Protein AF-A0A947FC05-F1 (afdb_monomer_lite)

Radius of gyration: 15.2 Å; chains: 1; bounding box: 40×31×34 Å

Foldseek 3Di:
DDDDDDDDDDDPPVLVVLCCCCPLVVFDWDDPDPSDTDGDDPDDDDDDDDPDPPDDPDHPPDDDDDDDDPDPVVSVVD

Secondary structure (DSSP, 8-state):
-----------SSHHHHHHHHHHTS---EEE-STT-EEE--SS---------SSSS---TTPPP-----S-HHHHTT-

pLDDT: mean 84.9, std 10.7, range [55.62, 96.69]

Structure (mmCIF, N/CA/C/O backbone):
data_AF-A0A947FC05-F1
#
_entry.id   AF-A0A947FC05-F1
#
loop_
_atom_site.group_PDB
_atom_site.id
_atom_site.type_symbol
_atom_site.label_atom_id
_atom_site.label_alt_id
_atom_site.label_comp_id
_atom_site.label_asym_id
_atom_site.label_entity_id
_atom_site.label_seq_id
_atom_site.pdbx_PDB_ins_code
_atom_site.Cartn_x
_atom_site.Cartn_y
_atom_site.Cartn_z
_atom_site.occupancy
_atom_site.B_iso_or_equiv
_atom_site.auth_seq_id
_atom_site.auth_comp_id
_atom_site.auth_asym_id
_atom_site.auth_atom_id
_atom_site.pdbx_PDB_model_num
ATOM 1 N N . MET A 1 1 ? -8.696 17.422 -17.027 1.00 75.06 1 MET A N 1
ATOM 2 C CA . MET A 1 1 ? -8.352 17.638 -15.604 1.00 75.06 1 MET A CA 1
ATOM 3 C C . MET A 1 1 ? -8.242 16.269 -14.945 1.00 75.06 1 MET A C 1
ATOM 5 O O . MET A 1 1 ? -9.118 15.446 -15.184 1.00 75.06 1 MET A O 1
ATOM 9 N N . ILE A 1 2 ? -7.158 15.985 -14.224 1.00 70.25 2 ILE A N 1
ATOM 10 C CA . ILE A 1 2 ? -6.901 14.662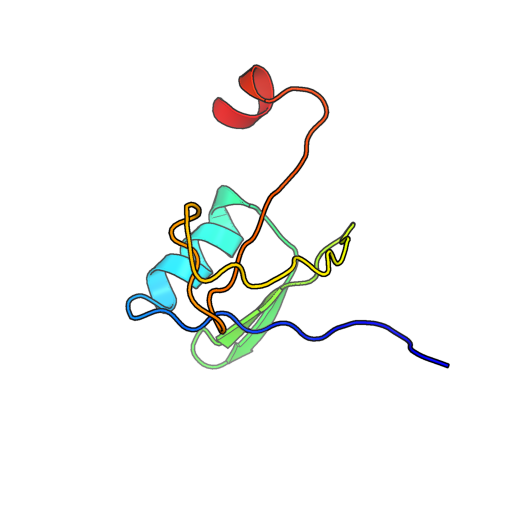 -13.619 1.00 70.25 2 ILE A CA 1
ATOM 11 C C . ILE A 1 2 ? -7.695 14.553 -12.305 1.00 70.25 2 ILE A C 1
ATOM 13 O O . ILE A 1 2 ? -7.708 15.508 -11.537 1.00 70.25 2 ILE A O 1
ATOM 17 N N . ARG A 1 3 ? -8.385 13.424 -12.067 1.00 80.75 3 ARG A N 1
ATOM 18 C CA . ARG A 1 3 ? -9.293 13.222 -10.910 1.00 80.75 3 ARG A CA 1
ATOM 19 C C . ARG A 1 3 ? -8.719 12.353 -9.786 1.00 80.75 3 ARG A C 1
ATOM 21 O O . ARG A 1 3 ? -9.331 12.258 -8.731 1.00 80.75 3 ARG A O 1
ATOM 28 N N . GLY A 1 4 ? -7.592 11.695 -10.029 1.00 81.19 4 GLY A N 1
ATOM 29 C CA . GLY A 1 4 ? -6.965 10.763 -9.099 1.00 81.19 4 GLY A CA 1
ATOM 30 C C . GLY A 1 4 ? -5.907 9.913 -9.796 1.00 81.19 4 GLY A C 1
ATOM 31 O O . GLY A 1 4 ? -5.668 10.072 -10.996 1.00 81.19 4 GLY A O 1
ATOM 32 N N . VAL A 1 5 ? -5.295 9.002 -9.041 1.00 82.69 5 VAL A N 1
ATOM 33 C CA . VAL A 1 5 ? -4.291 8.044 -9.517 1.00 82.69 5 VAL A CA 1
ATOM 34 C C . VAL A 1 5 ? -4.722 6.622 -9.162 1.00 82.69 5 VAL A C 1
ATOM 36 O O . VAL A 1 5 ? -5.178 6.365 -8.053 1.00 82.69 5 VAL A O 1
ATOM 39 N N . HIS A 1 6 ? -4.546 5.690 -10.098 1.00 86.00 6 HIS A N 1
ATOM 40 C CA . HIS A 1 6 ? -4.640 4.259 -9.832 1.00 86.00 6 HIS A CA 1
ATOM 41 C C . HIS A 1 6 ? -3.226 3.668 -9.820 1.00 86.00 6 HIS A C 1
ATOM 43 O O . HIS A 1 6 ? -2.533 3.702 -10.837 1.00 86.00 6 HIS A O 1
ATOM 49 N N . LYS A 1 7 ? -2.780 3.172 -8.661 1.00 85.88 7 LYS A N 1
ATOM 50 C CA . LYS A 1 7 ? -1.456 2.560 -8.474 1.00 85.88 7 LYS A CA 1
ATOM 51 C C . LYS A 1 7 ? -1.605 1.049 -8.331 1.00 85.88 7 LYS A C 1
ATOM 53 O O . LYS A 1 7 ? -2.546 0.579 -7.701 1.00 85.88 7 LYS A O 1
ATOM 58 N N . MET A 1 8 ? -0.637 0.308 -8.862 1.00 86.94 8 MET A N 1
ATOM 59 C CA . MET A 1 8 ? -0.553 -1.141 -8.704 1.00 86.94 8 MET A CA 1
ATOM 60 C C . MET A 1 8 ? 0.735 -1.541 -7.993 1.00 86.94 8 MET A C 1
ATOM 62 O O . MET A 1 8 ? 1.796 -0.965 -8.241 1.00 86.94 8 MET A O 1
ATOM 66 N N . PHE A 1 9 ? 0.625 -2.551 -7.134 1.00 87.12 9 PHE A N 1
ATOM 67 C CA . PHE A 1 9 ? 1.758 -3.310 -6.626 1.00 87.12 9 PHE A CA 1
ATOM 68 C C . PHE A 1 9 ? 1.767 -4.684 -7.279 1.00 87.12 9 PHE A C 1
ATOM 70 O O . PHE A 1 9 ? 0.741 -5.359 -7.327 1.00 87.12 9 PHE A O 1
ATOM 77 N N . TYR A 1 10 ? 2.942 -5.100 -7.732 1.00 85.31 10 TYR A N 1
ATOM 78 C CA . TYR A 1 10 ? 3.197 -6.465 -8.165 1.00 85.31 10 TYR A CA 1
ATOM 79 C C . TYR A 1 10 ? 3.989 -7.156 -7.058 1.00 85.31 10 TYR A C 1
ATOM 81 O O . TYR A 1 10 ? 5.050 -6.678 -6.662 1.00 85.31 10 TYR A O 1
ATOM 89 N N . SER A 1 11 ? 3.444 -8.247 -6.525 1.00 88.50 11 SER A N 1
ATOM 90 C CA . SER A 1 11 ? 4.033 -9.013 -5.425 1.00 88.50 11 SER A CA 1
ATOM 91 C C . SER A 1 11 ? 3.963 -10.498 -5.754 1.00 88.50 11 SER A C 1
ATOM 93 O O . SER A 1 11 ? 2.953 -10.964 -6.279 1.00 88.50 11 SER A O 1
ATOM 95 N N . SER A 1 12 ? 5.013 -11.247 -5.413 1.00 93.12 12 SER A N 1
ATOM 96 C CA . SER A 1 12 ? 4.989 -12.716 -5.424 1.00 93.12 12 SER A CA 1
ATOM 97 C C . SER A 1 12 ? 4.131 -13.306 -4.297 1.00 93.12 12 SER A C 1
ATOM 99 O O . SER A 1 12 ? 3.820 -14.490 -4.330 1.00 93.12 12 SER A O 1
ATOM 101 N N . GLN A 1 13 ? 3.754 -12.479 -3.319 1.00 95.19 13 GLN A N 1
ATOM 102 C CA . GLN A 1 13 ? 2.949 -12.800 -2.139 1.00 95.19 13 GLN A CA 1
ATOM 103 C C . GLN A 1 13 ? 1.779 -11.806 -2.078 1.00 95.19 13 GLN A C 1
ATOM 105 O O . GLN A 1 13 ? 1.784 -10.841 -1.305 1.00 95.19 13 GLN A O 1
ATOM 110 N N . VAL A 1 14 ? 0.865 -11.904 -3.048 1.00 94.38 14 VAL A N 1
ATOM 111 C CA . VAL A 1 14 ? -0.183 -10.890 -3.257 1.00 94.38 14 VAL A CA 1
ATOM 112 C C . VAL A 1 14 ? -1.276 -10.956 -2.191 1.00 94.38 14 VAL A C 1
ATOM 114 O O . VAL A 1 14 ? -1.770 -9.912 -1.767 1.00 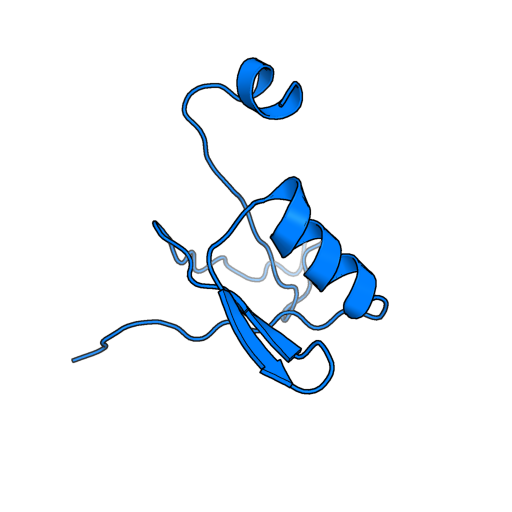94.38 14 VAL A O 1
ATOM 117 N N . ASP A 1 15 ? -1.620 -12.150 -1.716 1.00 95.19 15 ASP A N 1
ATOM 118 C CA . ASP A 1 15 ? -2.669 -12.330 -0.712 1.00 95.19 15 ASP A CA 1
ATOM 119 C C . ASP A 1 15 ? -2.199 -11.854 0.661 1.00 95.19 15 ASP A C 1
ATOM 121 O O . ASP A 1 15 ? -2.923 -11.130 1.347 1.00 95.19 15 ASP A O 1
ATOM 125 N N . GLU A 1 16 ? -0.947 -12.136 1.020 1.00 96.19 16 GLU A N 1
ATOM 126 C CA . GLU A 1 16 ? -0.314 -11.624 2.235 1.00 96.19 16 GLU A CA 1
ATOM 127 C C . GLU A 1 16 ? -0.215 -10.098 2.205 1.00 96.19 16 GLU A C 1
ATOM 129 O O . GLU A 1 16 ? -0.505 -9.438 3.205 1.00 96.19 16 GLU A O 1
ATOM 134 N N . LEU A 1 17 ? 0.137 -9.517 1.052 1.00 94.69 17 LEU A N 1
ATOM 135 C CA . LEU A 1 17 ? 0.184 -8.065 0.895 1.00 94.69 17 LEU A CA 1
ATOM 136 C C . LEU A 1 17 ? -1.207 -7.436 1.064 1.00 94.69 17 LEU A C 1
ATOM 138 O O . LEU A 1 17 ? -1.340 -6.424 1.752 1.00 94.69 17 LEU A O 1
ATOM 142 N N . ARG A 1 18 ? -2.253 -8.036 0.483 1.00 95.88 18 ARG A N 1
ATOM 143 C CA . ARG A 1 18 ? -3.640 -7.570 0.660 1.00 95.88 18 ARG A CA 1
ATOM 144 C C . ARG A 1 18 ? -4.067 -7.644 2.122 1.00 95.88 18 ARG A C 1
ATOM 146 O O . ARG A 1 18 ? -4.607 -6.666 2.636 1.00 95.88 18 ARG A O 1
ATOM 153 N N . VAL A 1 19 ? -3.798 -8.762 2.797 1.00 96.31 19 VAL A N 1
ATOM 154 C CA . VAL A 1 19 ? -4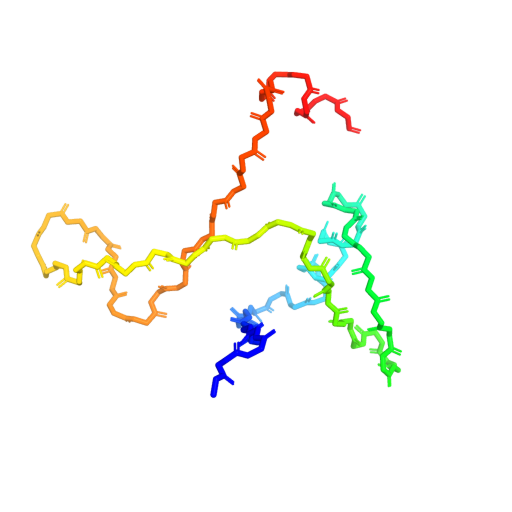.098 -8.944 4.226 1.00 96.31 19 VAL A CA 1
ATOM 155 C C . VAL A 1 19 ? -3.356 -7.914 5.072 1.00 96.31 19 VAL A C 1
ATOM 157 O O . VAL A 1 19 ? -3.964 -7.297 5.940 1.00 96.31 19 VAL A O 1
ATOM 160 N N . PHE A 1 20 ? -2.076 -7.661 4.794 1.00 94.88 20 PHE A N 1
ATOM 161 C CA . PHE A 1 20 ? -1.303 -6.643 5.502 1.00 94.88 20 PHE A CA 1
ATOM 162 C C . PHE A 1 20 ? -1.921 -5.248 5.350 1.00 94.88 20 PHE A C 1
ATOM 164 O O . PHE A 1 20 ? -2.163 -4.568 6.346 1.00 94.88 20 PHE A O 1
ATOM 171 N N . ILE A 1 21 ? -2.229 -4.824 4.121 1.00 93.94 21 ILE A N 1
ATOM 172 C CA . ILE A 1 21 ? -2.815 -3.498 3.881 1.00 93.94 21 ILE A CA 1
ATOM 173 C C . ILE A 1 21 ? -4.198 -3.390 4.544 1.00 93.94 21 ILE A C 1
ATOM 175 O O . ILE A 1 21 ? -4.514 -2.366 5.146 1.00 93.94 21 ILE A O 1
ATOM 179 N N . ARG A 1 22 ? -5.002 -4.455 4.488 1.00 95.31 22 ARG A N 1
ATOM 180 C CA . ARG A 1 22 ? -6.328 -4.501 5.110 1.00 95.31 22 ARG A CA 1
ATOM 181 C C . ARG A 1 22 ? -6.263 -4.449 6.636 1.00 95.31 22 ARG A C 1
ATOM 183 O O . ARG A 1 22 ? -6.962 -3.647 7.239 1.00 95.31 22 ARG A O 1
ATOM 190 N N . ASP A 1 23 ? -5.456 -5.303 7.254 1.00 95.50 23 ASP A N 1
ATOM 191 C CA . ASP A 1 23 ? -5.535 -5.549 8.700 1.00 95.50 23 ASP A CA 1
ATOM 192 C C . ASP A 1 23 ? -4.567 -4.681 9.498 1.00 95.50 23 ASP A C 1
ATOM 194 O O . ASP A 1 23 ? -4.859 -4.333 10.642 1.00 95.50 23 ASP A O 1
ATOM 198 N N . LYS A 1 24 ? -3.409 -4.345 8.914 1.00 93.56 24 LYS A N 1
ATOM 199 C CA . LYS A 1 24 ? -2.367 -3.549 9.575 1.00 93.56 24 LYS A CA 1
ATOM 200 C C . LYS A 1 24 ? -2.428 -2.085 9.192 1.00 93.56 24 LYS A C 1
ATOM 202 O O . LYS A 1 24 ? -2.360 -1.244 10.075 1.00 93.56 24 LYS A O 1
ATOM 207 N N . LEU A 1 25 ? -2.582 -1.779 7.905 1.00 91.00 25 LEU A N 1
ATOM 208 C CA . LEU A 1 25 ? -2.723 -0.383 7.474 1.00 91.00 25 LEU A CA 1
ATOM 209 C C . LEU A 1 25 ? -4.168 0.117 7.560 1.00 91.00 25 LEU A C 1
ATOM 211 O O . LEU A 1 25 ? -4.393 1.322 7.518 1.00 91.00 25 LEU A O 1
ATOM 215 N N . GLN A 1 26 ? -5.137 -0.796 7.690 1.00 92.50 26 GLN A N 1
ATOM 216 C CA . GLN A 1 26 ? -6.552 -0.490 7.926 1.00 92.50 26 GLN A CA 1
ATOM 217 C C . GLN A 1 26 ? -7.158 0.469 6.895 1.00 92.50 26 GLN A C 1
ATOM 219 O O . GLN A 1 26 ? -8.097 1.214 7.179 1.00 92.50 26 GLN A O 1
ATOM 224 N N . PHE A 1 27 ? -6.643 0.440 5.664 1.00 93.00 27 PHE A N 1
ATOM 225 C CA . PHE A 1 27 ? -7.193 1.251 4.587 1.00 93.00 27 PHE A CA 1
ATOM 226 C C . PHE A 1 27 ? -8.577 0.754 4.205 1.00 93.00 27 PHE A C 1
ATOM 228 O O . PHE A 1 27 ? -8.810 -0.447 4.079 1.00 93.00 27 PHE A O 1
ATOM 235 N N . SER A 1 28 ? -9.493 1.694 3.969 1.00 93.81 28 SER A N 1
ATOM 236 C CA . SER A 1 28 ? -10.808 1.371 3.417 1.00 93.81 28 SER A CA 1
ATOM 237 C C . SER A 1 28 ? -10.646 0.714 2.050 1.00 93.81 28 SER A C 1
ATOM 239 O O . SER A 1 28 ? -9.764 1.097 1.287 1.00 93.81 28 SER A O 1
ATOM 241 N N . TYR A 1 29 ? -11.497 -0.247 1.705 1.00 95.38 29 TYR A N 1
ATOM 242 C CA . TYR A 1 29 ? -11.381 -0.973 0.442 1.00 95.38 29 TYR A CA 1
ATOM 243 C C . TYR A 1 29 ? -12.736 -1.357 -0.143 1.00 95.38 29 TYR A C 1
ATOM 245 O O . TYR A 1 29 ? -13.762 -1.338 0.534 1.00 95.38 29 TYR A O 1
ATOM 253 N N . THR A 1 30 ? -12.726 -1.701 -1.427 1.00 96.38 30 THR A N 1
ATOM 254 C CA . THR A 1 30 ? -13.818 -2.390 -2.120 1.00 96.38 30 THR A CA 1
ATOM 255 C C . THR A 1 30 ? -13.332 -3.776 -2.521 1.00 96.38 30 THR A C 1
ATOM 257 O O . THR A 1 30 ? -12.288 -3.893 -3.160 1.00 96.38 30 THR A O 1
ATOM 260 N N . ASP A 1 31 ? -14.070 -4.811 -2.129 1.00 95.69 31 ASP A N 1
ATOM 261 C CA . ASP A 1 31 ? -13.833 -6.186 -2.571 1.00 95.69 31 ASP A CA 1
ATOM 262 C C . ASP A 1 31 ? -14.618 -6.441 -3.863 1.00 95.69 31 ASP A C 1
ATOM 264 O O . ASP A 1 31 ? -15.833 -6.230 -3.910 1.00 95.69 31 ASP A O 1
ATOM 268 N N . LEU A 1 32 ? -13.915 -6.845 -4.921 1.00 95.69 32 LEU A N 1
ATOM 269 C CA . LEU A 1 32 ? -14.512 -7.177 -6.217 1.00 95.69 32 LEU A CA 1
ATOM 270 C C . LEU A 1 32 ? -14.850 -8.672 -6.358 1.00 95.69 32 LEU A C 1
ATOM 272 O O . LEU A 1 32 ? -15.287 -9.090 -7.430 1.00 95.69 32 LEU A O 1
ATOM 276 N N . GLY A 1 33 ? -14.679 -9.457 -5.293 1.00 92.81 33 GLY A N 1
ATOM 277 C CA . GLY A 1 33 ? -14.829 -10.909 -5.278 1.00 92.81 33 GLY A CA 1
ATOM 278 C C . GLY A 1 33 ? -13.478 -11.619 -5.205 1.00 92.81 33 GLY A C 1
ATOM 279 O O . GLY A 1 33 ? -12.441 -11.060 -5.563 1.00 92.81 33 GLY A O 1
ATOM 280 N N . ASP A 1 34 ? -13.495 -12.861 -4.718 1.00 90.81 34 ASP A N 1
ATOM 281 C CA . ASP A 1 34 ? -12.328 -13.755 -4.639 1.00 90.81 34 ASP A CA 1
ATOM 282 C C . ASP A 1 34 ? -11.097 -13.147 -3.932 1.00 90.81 34 ASP A C 1
ATOM 284 O O . ASP A 1 34 ? -9.953 -13.498 -4.219 1.00 90.81 34 ASP A O 1
ATOM 288 N N . GLY A 1 35 ? -11.317 -12.216 -2.996 1.00 89.81 35 GLY A N 1
ATOM 289 C CA . GLY A 1 35 ? -10.247 -11.536 -2.263 1.00 89.81 35 GLY A CA 1
ATOM 290 C C . GLY A 1 35 ? -9.534 -10.445 -3.068 1.00 89.81 35 GLY A C 1
ATOM 291 O O . GLY A 1 35 ? -8.450 -10.000 -2.682 1.00 89.81 35 GLY A O 1
ATOM 292 N N . TRP A 1 36 ? -10.113 -9.986 -4.180 1.00 92.56 36 TRP A N 1
ATOM 293 C CA . TRP A 1 36 ? -9.562 -8.894 -4.974 1.00 92.56 36 TRP A CA 1
ATOM 294 C C . TRP A 1 36 ? -9.911 -7.530 -4.364 1.00 92.56 36 TRP A C 1
ATOM 296 O O . TRP A 1 36 ? -10.932 -6.916 -4.681 1.00 92.56 36 TRP A O 1
ATOM 306 N N . LEU A 1 37 ? -9.031 -7.038 -3.489 1.00 95.38 37 LEU A N 1
ATOM 307 C CA . LEU A 1 37 ? -9.236 -5.786 -2.756 1.00 95.38 37 LEU A CA 1
ATOM 308 C C . LEU A 1 37 ? -8.664 -4.572 -3.504 1.00 95.38 37 LEU A C 1
ATOM 310 O O . LEU A 1 37 ? -7.481 -4.544 -3.854 1.00 95.38 37 LEU A O 1
ATOM 314 N N . ILE A 1 38 ? -9.492 -3.539 -3.689 1.00 94.19 38 ILE A N 1
ATOM 315 C CA . ILE A 1 38 ? -9.082 -2.204 -4.147 1.00 94.19 38 ILE A CA 1
ATOM 316 C C . ILE A 1 38 ? -9.093 -1.250 -2.956 1.00 94.19 38 ILE A C 1
ATOM 318 O O . ILE A 1 38 ? -10.155 -0.962 -2.410 1.00 94.19 38 ILE A O 1
ATOM 322 N N . PHE A 1 39 ? -7.923 -0.749 -2.563 1.00 93.25 39 PHE A N 1
ATOM 323 C CA . PHE A 1 39 ? -7.768 0.117 -1.393 1.00 93.25 39 PHE A CA 1
ATOM 324 C C . PHE A 1 39 ? -7.925 1.602 -1.746 1.00 93.25 39 PHE A C 1
ATOM 326 O O . PHE A 1 39 ? -7.366 2.086 -2.731 1.00 93.25 39 PHE A O 1
ATOM 333 N N . ASN A 1 40 ? -8.652 2.326 -0.900 1.00 89.75 40 ASN A N 1
ATOM 334 C CA . ASN A 1 40 ? -8.834 3.769 -0.939 1.00 89.75 40 ASN A CA 1
ATOM 335 C C . ASN A 1 40 ? -7.797 4.421 -0.022 1.00 89.75 40 ASN A C 1
ATOM 337 O O . ASN A 1 40 ? -7.836 4.233 1.195 1.00 89.75 40 ASN A O 1
ATOM 341 N N . LEU A 1 41 ? -6.879 5.189 -0.605 1.00 86.19 41 LEU A N 1
ATOM 342 C CA . LEU A 1 41 ? -5.888 5.940 0.159 1.00 86.19 41 LEU A CA 1
ATOM 343 C C . LEU A 1 41 ? -6.488 7.302 0.560 1.00 86.19 41 LEU A C 1
ATOM 345 O O . LEU A 1 41 ? -6.925 8.028 -0.335 1.00 86.19 41 LEU A O 1
ATOM 349 N N . PRO A 1 42 ? -6.533 7.648 1.862 1.00 74.94 42 PRO A N 1
ATOM 350 C CA . PRO A 1 42 ? -7.155 8.889 2.333 1.00 74.94 42 PRO A CA 1
ATOM 351 C C . PRO A 1 42 ? -6.332 10.141 1.991 1.00 74.94 42 PRO A C 1
ATOM 353 O O . PRO A 1 42 ? -6.901 11.138 1.555 1.00 74.94 42 PRO A O 1
ATOM 356 N N . GLU A 1 43 ? -5.005 10.070 2.123 1.00 80.88 43 GLU A N 1
ATOM 357 C CA . GLU A 1 43 ? -4.052 11.124 1.758 1.00 80.88 43 GLU A CA 1
ATOM 358 C C . GLU A 1 43 ? -2.884 10.471 1.003 1.00 80.88 43 GLU A C 1
ATOM 360 O O . GLU A 1 43 ? -2.306 9.489 1.475 1.00 80.88 43 GLU A O 1
ATOM 365 N N . ALA A 1 44 ? -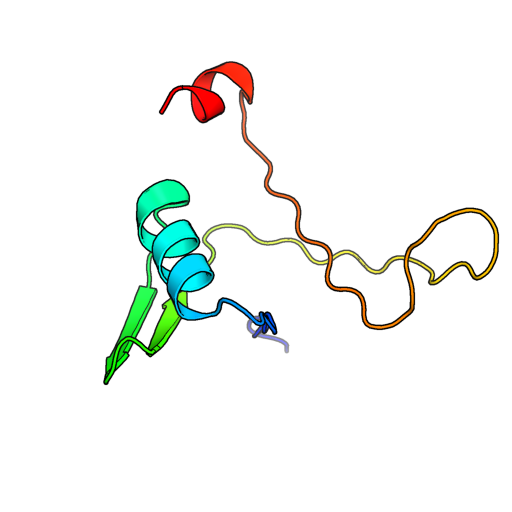2.583 10.939 -0.212 1.00 78.75 44 ALA A N 1
ATOM 366 C CA . ALA A 1 44 ? -1.562 10.334 -1.064 1.00 78.75 44 ALA A CA 1
ATOM 367 C C . ALA A 1 44 ? -0.792 11.390 -1.859 1.00 78.75 44 ALA A C 1
ATOM 369 O O . ALA A 1 44 ? -1.387 12.169 -2.603 1.00 78.75 44 ALA A O 1
ATOM 370 N N . ASP A 1 45 ? 0.535 11.309 -1.778 1.00 75.38 45 ASP A N 1
ATOM 371 C CA . ASP A 1 45 ? 1.463 12.117 -2.563 1.00 75.38 45 ASP A CA 1
ATOM 372 C C . ASP A 1 45 ? 2.192 11.264 -3.608 1.00 75.38 45 ASP A C 1
ATOM 374 O O . ASP A 1 45 ? 2.447 10.070 -3.420 1.00 75.38 45 ASP A O 1
ATOM 378 N N . MET A 1 46 ? 2.551 11.888 -4.732 1.00 81.88 46 MET A N 1
ATOM 379 C CA . MET A 1 46 ? 3.325 11.257 -5.801 1.00 81.88 46 MET A CA 1
ATOM 380 C C . MET A 1 46 ? 4.652 11.988 -5.998 1.00 81.88 46 MET A C 1
ATOM 382 O O . MET A 1 46 ? 4.682 13.132 -6.446 1.00 81.88 46 MET A O 1
ATOM 386 N N . GLY A 1 47 ? 5.753 11.294 -5.708 1.00 81.12 47 GLY A N 1
ATOM 387 C CA . GLY A 1 47 ? 7.108 11.757 -6.000 1.00 81.12 47 GLY A CA 1
ATOM 388 C C . GLY A 1 47 ? 7.634 11.207 -7.327 1.00 81.12 47 GLY A C 1
ATOM 389 O O . GLY A 1 47 ? 7.450 10.030 -7.638 1.00 81.12 47 GLY A O 1
ATOM 390 N N .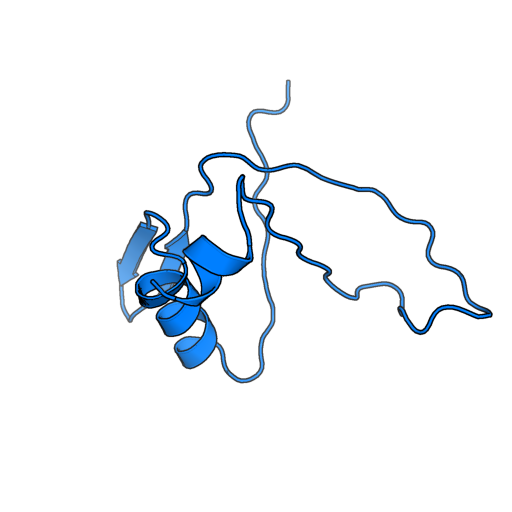 CYS A 1 48 ? 8.344 12.044 -8.083 1.00 82.62 48 CYS A N 1
ATOM 391 C CA . CYS A 1 48 ? 9.096 11.643 -9.273 1.00 82.62 48 CYS A CA 1
ATOM 392 C C . CYS A 1 48 ? 10.594 11.702 -8.955 1.00 82.62 48 CYS A C 1
ATOM 394 O O . CYS A 1 48 ? 11.179 12.783 -8.925 1.00 82.62 48 CYS A O 1
ATOM 396 N N . HIS A 1 49 ? 11.215 10.547 -8.705 1.00 76.75 49 HIS A N 1
ATOM 397 C CA . HIS A 1 49 ? 12.649 10.463 -8.414 1.00 76.75 49 HIS A CA 1
ATOM 398 C C . HIS A 1 49 ? 13.456 10.152 -9.683 1.00 76.75 49 HIS A C 1
ATOM 400 O O . HIS A 1 49 ? 13.022 9.320 -10.485 1.00 76.75 49 HIS A O 1
ATOM 406 N N . PRO A 1 50 ? 14.641 10.763 -9.875 1.00 75.38 50 PRO A N 1
ATOM 407 C CA . PRO A 1 50 ? 15.563 10.347 -10.924 1.00 75.38 50 PRO A CA 1
ATOM 408 C C . PRO A 1 50 ? 15.978 8.886 -10.729 1.00 75.38 50 PRO A C 1
ATOM 410 O O . PRO A 1 50 ? 16.370 8.493 -9.632 1.00 75.38 50 PRO A O 1
ATOM 413 N N . ALA A 1 51 ? 15.958 8.093 -11.798 1.00 73.69 51 ALA A N 1
ATOM 414 C CA . ALA A 1 51 ? 16.641 6.806 -11.811 1.00 73.69 51 ALA A CA 1
ATOM 415 C C . ALA A 1 51 ? 18.150 7.055 -11.975 1.00 73.69 51 ALA A C 1
ATOM 417 O O . ALA A 1 51 ? 18.619 7.290 -13.089 1.00 73.69 51 ALA A O 1
ATOM 418 N N . LYS A 1 52 ? 18.914 7.075 -10.877 1.00 67.06 52 LYS A N 1
ATOM 419 C CA . LYS A 1 52 ? 20.383 7.091 -10.952 1.00 67.06 52 LYS A CA 1
ATOM 420 C C . LYS A 1 52 ? 20.903 5.677 -11.208 1.00 67.06 52 LYS A C 1
ATOM 422 O O . LYS A 1 52 ? 20.417 4.721 -10.619 1.00 67.06 52 LYS A O 1
ATOM 427 N N . VAL A 1 53 ? 21.887 5.563 -12.097 1.00 58.44 53 VAL A N 1
ATOM 428 C CA . VAL A 1 53 ? 22.547 4.292 -12.456 1.00 58.44 53 VAL A CA 1
ATOM 429 C C . VAL A 1 53 ? 23.722 3.987 -11.517 1.00 58.44 53 VAL A C 1
ATOM 431 O O . VAL A 1 53 ? 24.141 2.841 -11.401 1.00 58.44 53 VAL A O 1
ATOM 434 N N . GLU A 1 54 ? 24.223 4.997 -10.805 1.00 58.62 54 GLU A N 1
ATOM 435 C CA . GLU A 1 54 ? 25.412 4.905 -9.964 1.00 58.62 54 GLU A CA 1
ATOM 436 C C . GLU A 1 54 ? 25.098 5.511 -8.583 1.00 58.62 54 GLU A C 1
ATOM 438 O O . GLU A 1 54 ? 24.539 6.605 -8.482 1.00 58.62 54 GLU A O 1
ATOM 443 N N . ASP A 1 55 ? 25.415 4.741 -7.541 1.00 57.94 55 ASP A N 1
ATOM 444 C CA . ASP A 1 55 ? 25.341 5.005 -6.092 1.00 57.94 55 ASP A CA 1
ATOM 445 C C . ASP A 1 55 ? 24.030 4.805 -5.315 1.00 57.94 55 ASP A C 1
ATOM 447 O O . ASP A 1 55 ? 24.111 4.558 -4.113 1.00 57.94 55 ASP A O 1
ATOM 451 N N . ASP A 1 56 ? 22.856 4.733 -5.945 1.00 55.62 56 ASP A N 1
ATOM 452 C CA . ASP A 1 56 ? 21.617 4.356 -5.244 1.00 55.62 56 ASP A CA 1
ATOM 453 C C . ASP A 1 56 ? 20.982 3.124 -5.898 1.00 55.62 56 ASP A C 1
ATOM 455 O O . ASP A 1 56 ? 20.664 3.114 -7.083 1.00 55.62 56 ASP A O 1
ATOM 459 N N . LYS A 1 57 ? 20.806 2.055 -5.114 1.00 61.44 57 LYS A N 1
ATOM 460 C CA . LYS A 1 57 ? 20.398 0.694 -5.525 1.00 61.44 57 LYS A CA 1
ATOM 461 C C . LYS A 1 57 ? 18.946 0.576 -6.032 1.00 61.44 57 LYS A C 1
ATOM 463 O O . LYS A 1 57 ? 18.288 -0.428 -5.765 1.00 61.44 57 LYS A O 1
ATOM 468 N N . ILE A 1 58 ? 18.406 1.587 -6.708 1.00 68.19 58 ILE A N 1
ATOM 469 C CA . ILE A 1 58 ? 17.013 1.608 -7.162 1.00 68.19 58 ILE A CA 1
ATOM 470 C C . ILE A 1 58 ? 16.981 1.514 -8.684 1.00 68.19 58 ILE A C 1
ATOM 472 O O . ILE A 1 58 ? 17.223 2.483 -9.399 1.00 68.19 58 ILE A O 1
ATOM 476 N N . SER A 1 59 ? 16.645 0.329 -9.191 1.00 70.56 59 SER A N 1
ATOM 477 C CA . SER A 1 59 ? 16.472 0.113 -10.626 1.00 70.56 59 SER A CA 1
ATOM 478 C C . SER A 1 59 ? 15.200 0.801 -11.146 1.00 70.56 59 SER A C 1
ATOM 480 O O . SER A 1 59 ? 14.184 0.817 -10.438 1.00 70.56 59 SER A O 1
ATOM 482 N N . PRO A 1 60 ? 15.198 1.325 -12.388 1.00 71.88 60 PRO A N 1
ATOM 483 C CA . PRO A 1 60 ? 13.976 1.772 -13.054 1.00 71.88 60 PRO A CA 1
ATOM 484 C C . PRO A 1 60 ? 12.868 0.713 -12.970 1.00 71.88 60 PRO A C 1
ATOM 486 O O . PRO A 1 60 ? 13.130 -0.477 -13.123 1.00 71.88 60 PRO A O 1
ATOM 489 N N . GLY A 1 61 ? 11.632 1.145 -12.707 1.00 72.62 61 GLY A N 1
ATOM 490 C CA . GLY A 1 61 ? 10.495 0.239 -12.498 1.00 72.62 61 GLY A CA 1
ATOM 491 C C . GLY A 1 61 ? 10.344 -0.288 -11.066 1.00 72.62 61 GLY A C 1
ATOM 492 O O . GLY A 1 61 ? 9.338 -0.925 -10.769 1.00 72.62 61 GLY A O 1
ATOM 493 N N . THR A 1 62 ? 11.273 0.020 -10.153 1.00 76.12 62 THR A N 1
ATOM 494 C CA . THR A 1 62 ? 11.089 -0.266 -8.721 1.00 76.12 62 THR A CA 1
ATOM 495 C C . THR A 1 62 ? 9.993 0.628 -8.144 1.00 76.12 62 THR A C 1
ATOM 497 O O . THR A 1 62 ? 10.045 1.855 -8.254 1.00 76.12 62 THR A O 1
ATOM 500 N N . HIS A 1 63 ? 9.003 0.024 -7.491 1.00 75.81 63 HIS A N 1
ATOM 501 C CA . HIS A 1 63 ? 7.981 0.763 -6.761 1.00 75.81 63 HIS A CA 1
ATOM 502 C C . HIS A 1 63 ? 8.483 1.107 -5.359 1.00 75.81 63 HIS A C 1
ATOM 504 O O . HIS A 1 63 ? 8.754 0.213 -4.565 1.00 75.81 63 HIS A O 1
ATOM 510 N N . ASN A 1 64 ? 8.533 2.398 -5.035 1.00 77.38 64 ASN A N 1
ATOM 511 C CA . ASN A 1 64 ? 8.718 2.856 -3.663 1.00 77.38 64 ASN A CA 1
ATOM 512 C C . ASN A 1 64 ? 7.374 3.301 -3.074 1.00 77.38 64 ASN A C 1
ATOM 514 O O . ASN A 1 64 ? 6.487 3.817 -3.771 1.00 77.38 64 ASN A O 1
ATOM 518 N N . ILE A 1 65 ? 7.206 3.050 -1.784 1.00 79.69 65 ILE A N 1
ATOM 519 C CA . ILE A 1 65 ? 6.100 3.568 -0.991 1.00 79.69 65 ILE A CA 1
ATOM 520 C C . ILE A 1 65 ? 6.632 3.984 0.371 1.00 79.69 65 ILE A C 1
ATOM 522 O O . ILE A 1 65 ? 7.442 3.287 0.975 1.00 79.69 65 ILE A O 1
ATOM 526 N N . SER A 1 66 ? 6.157 5.130 0.829 1.00 80.94 66 SER A N 1
ATOM 527 C CA . SER A 1 66 ? 6.383 5.658 2.162 1.00 80.94 66 SER A CA 1
ATOM 528 C C . SER A 1 66 ? 5.036 6.068 2.733 1.00 80.94 66 SER A C 1
ATOM 530 O O . SER A 1 66 ? 4.209 6.632 2.017 1.00 80.94 66 SER A O 1
ATOM 532 N N . PHE A 1 67 ? 4.840 5.800 4.017 1.00 84.56 67 PHE A N 1
ATOM 533 C CA . PHE A 1 67 ? 3.739 6.346 4.797 1.00 84.56 67 PHE A CA 1
ATOM 534 C C . PHE A 1 67 ? 4.315 7.387 5.752 1.00 84.56 67 PHE A C 1
ATOM 536 O O . PHE A 1 67 ? 5.448 7.235 6.215 1.00 84.56 67 PHE A O 1
ATOM 543 N N . TYR A 1 68 ? 3.550 8.433 6.036 1.00 86.94 68 TYR A N 1
ATOM 544 C CA . TYR A 1 68 ? 3.870 9.391 7.086 1.00 86.94 68 TYR A CA 1
ATOM 545 C C . TYR A 1 68 ? 2.805 9.314 8.176 1.00 86.94 68 TYR A C 1
ATOM 547 O O . TYR A 1 68 ? 1.693 8.838 7.955 1.00 86.94 68 TYR A O 1
ATOM 555 N N . CYS A 1 69 ? 3.183 9.738 9.371 1.00 89.06 69 CYS A N 1
ATOM 556 C CA . CYS A 1 69 ? 2.314 9.809 10.534 1.00 89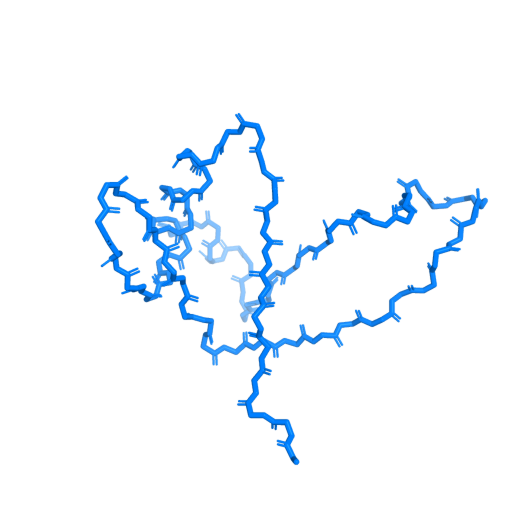.06 69 CYS A CA 1
ATOM 557 C C . CYS A 1 69 ? 2.839 10.905 11.462 1.00 89.06 69 CYS A C 1
ATOM 559 O O . CYS A 1 69 ? 4.000 11.309 11.348 1.00 89.06 69 CYS A O 1
ATOM 561 N N . ASP A 1 70 ? 1.998 11.354 12.389 1.00 92.56 70 ASP A N 1
ATOM 562 C CA . ASP A 1 70 ? 2.380 12.384 13.356 1.00 92.56 70 ASP A CA 1
ATOM 563 C C . ASP A 1 70 ? 3.429 11.874 14.368 1.00 92.56 70 ASP A C 1
ATOM 565 O O . ASP A 1 70 ? 4.304 12.632 14.784 1.00 92.56 70 ASP A O 1
ATOM 569 N N . ASP A 1 71 ? 3.372 10.588 14.756 1.00 94.94 71 ASP A N 1
ATOM 570 C CA . ASP A 1 71 ? 4.311 9.951 15.695 1.00 94.94 71 ASP A CA 1
ATOM 571 C C . ASP A 1 71 ? 4.539 8.464 15.369 1.00 94.94 71 ASP A C 1
ATOM 573 O O . ASP A 1 71 ? 3.712 7.595 15.664 1.00 94.94 71 ASP A O 1
ATOM 577 N N . ILE A 1 72 ? 5.726 8.158 14.840 1.00 93.69 72 ILE A N 1
ATOM 578 C CA . ILE A 1 72 ? 6.110 6.800 14.437 1.00 93.69 72 ILE A CA 1
ATOM 579 C C . ILE A 1 72 ? 6.180 5.804 15.602 1.00 93.69 72 ILE A C 1
ATOM 581 O O . ILE A 1 72 ? 5.873 4.626 15.422 1.00 93.69 72 ILE A O 1
ATOM 585 N N . ASN A 1 73 ? 6.558 6.242 16.807 1.00 95.00 73 ASN A N 1
ATOM 586 C CA . ASN A 1 73 ? 6.695 5.341 17.955 1.00 95.00 73 ASN A CA 1
ATOM 587 C C . ASN A 1 73 ? 5.338 4.941 18.521 1.00 95.00 73 ASN A C 1
ATOM 589 O O . ASN A 1 73 ? 5.203 3.847 19.075 1.00 95.00 73 ASN A O 1
ATOM 593 N N . LYS A 1 74 ? 4.357 5.841 18.427 1.00 96.69 74 LYS A N 1
ATOM 594 C CA . LYS A 1 74 ? 2.979 5.544 18.797 1.00 96.69 74 LYS A CA 1
ATOM 595 C C . LYS A 1 74 ? 2.348 4.605 17.771 1.00 96.69 74 LYS A C 1
ATOM 597 O O . LYS A 1 74 ? 1.901 3.533 18.162 1.00 96.69 74 LYS A O 1
ATOM 602 N N . THR A 1 75 ? 2.409 4.953 16.484 1.00 91.69 75 THR A N 1
ATOM 603 C CA . THR A 1 75 ? 1.830 4.145 15.398 1.00 91.69 75 THR A CA 1
ATOM 604 C C . THR A 1 75 ? 2.411 2.730 15.346 1.00 91.69 75 THR A C 1
ATOM 606 O O . THR A 1 75 ? 1.675 1.778 15.131 1.00 91.69 75 THR A O 1
ATOM 609 N N . ALA A 1 76 ? 3.708 2.542 15.612 1.00 88.12 76 ALA A N 1
ATOM 610 C CA . ALA A 1 76 ? 4.325 1.210 15.599 1.00 88.12 76 ALA A CA 1
ATOM 611 C C . ALA A 1 76 ? 3.856 0.263 16.728 1.00 88.12 76 ALA A C 1
ATOM 613 O O . ALA A 1 76 ? 4.199 -0.920 16.702 1.00 88.12 76 ALA A O 1
ATOM 614 N N . LYS A 1 77 ? 3.141 0.768 17.742 1.00 90.06 77 LYS A N 1
ATOM 615 C CA . LYS A 1 77 ? 2.628 -0.021 18.878 1.00 90.06 77 LYS A CA 1
ATOM 616 C C . LYS A 1 77 ? 1.150 -0.399 18.745 1.00 90.06 77 LYS A C 1
ATOM 618 O O . LYS A 1 77 ? 0.671 -1.155 19.589 1.00 90.06 77 LYS A O 1
ATOM 623 N N . GLU A 1 78 ? 0.450 0.163 17.762 1.00 83.31 78 GLU A N 1
ATOM 624 C CA . GLU A 1 78 ? -0.960 -0.114 17.445 1.00 83.31 78 GLU A CA 1
ATOM 625 C C . GLU A 1 78 ? -1.090 -1.407 16.617 1.00 83.31 78 GLU A C 1
ATOM 627 O O . GLU A 1 78 ? -2.043 -2.175 16.884 1.00 83.31 78 GLU A O 1
#

Sequence (78 aa):
MIRGVHKMFYSSQVDELRVFIRDKLQFSYTDLGDGWLIFNLPEADMGCHPAKVEDDKISPGTHNISFYCDDINKTAKE